Protein AF-A0A7G3GAL5-F1 (afdb_monomer)

Structure (mmCIF, N/CA/C/O backbone):
data_AF-A0A7G3GAL5-F1
#
_entry.id   AF-A0A7G3GAL5-F1
#
loop_
_atom_site.group_PDB
_atom_site.id
_atom_site.type_symbol
_atom_site.label_atom_id
_atom_site.label_alt_id
_atom_site.label_comp_id
_atom_site.label_asym_id
_atom_site.label_entity_id
_atom_site.label_seq_id
_atom_site.pdbx_PDB_ins_code
_atom_site.Cartn_x
_atom_site.Cartn_y
_atom_site.Cartn_z
_atom_site.occupancy
_atom_site.B_iso_or_equiv
_atom_site.auth_seq_id
_atom_site.auth_comp_id
_atom_site.auth_asym_id
_atom_site.auth_atom_id
_atom_site.pdbx_PDB_model_num
ATOM 1 N N . MET A 1 1 ? 8.303 -1.640 -9.130 1.00 71.75 1 MET A N 1
ATOM 2 C CA . MET A 1 1 ? 7.030 -2.361 -9.338 1.00 71.75 1 MET A CA 1
ATOM 3 C C . MET A 1 1 ? 6.262 -2.410 -8.019 1.00 71.75 1 MET A C 1
ATOM 5 O O . MET A 1 1 ? 6.911 -2.501 -6.984 1.00 71.75 1 MET A O 1
ATOM 9 N N . MET A 1 2 ? 4.930 -2.305 -8.037 1.00 80.62 2 MET A N 1
ATOM 10 C CA . MET A 1 2 ? 4.069 -2.455 -6.848 1.00 80.62 2 MET A CA 1
ATOM 11 C C . MET A 1 2 ? 3.255 -3.751 -6.988 1.00 80.62 2 MET A C 1
ATOM 13 O O . MET A 1 2 ? 2.779 -4.009 -8.094 1.00 80.62 2 MET A O 1
ATOM 17 N N . PRO A 1 3 ? 3.073 -4.561 -5.930 1.00 88.00 3 PRO A N 1
ATOM 18 C CA . PRO A 1 3 ? 2.442 -5.883 -6.026 1.00 88.00 3 PRO A 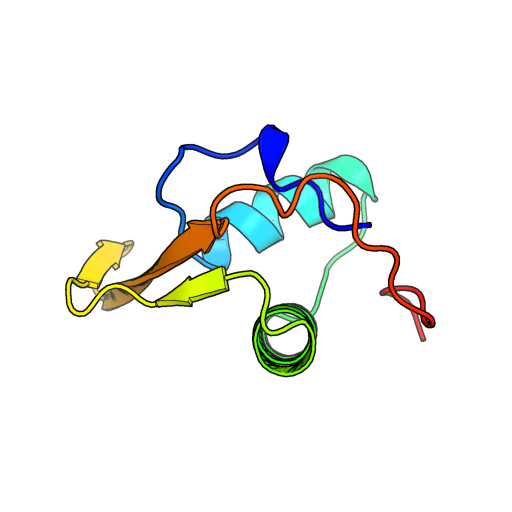CA 1
ATOM 19 C C . PRO A 1 3 ? 0.905 -5.794 -6.072 1.00 88.00 3 PRO A C 1
ATOM 21 O O . PRO A 1 3 ? 0.207 -6.401 -5.264 1.00 88.00 3 PRO A O 1
ATOM 24 N N . ILE A 1 4 ? 0.363 -4.995 -6.996 1.00 87.12 4 ILE A N 1
ATOM 25 C CA . ILE A 1 4 ? -1.073 -4.686 -7.044 1.00 87.12 4 ILE A CA 1
ATOM 26 C C . ILE A 1 4 ? -1.911 -5.921 -7.390 1.00 87.12 4 ILE A C 1
ATOM 28 O O . ILE A 1 4 ? -2.980 -6.108 -6.827 1.00 87.12 4 ILE A O 1
ATOM 32 N N . PHE A 1 5 ? -1.400 -6.810 -8.243 1.00 88.12 5 PHE A N 1
ATOM 33 C CA . PHE A 1 5 ? -2.094 -8.042 -8.635 1.00 88.12 5 PHE A CA 1
ATOM 34 C C . PHE A 1 5 ? -2.207 -9.086 -7.513 1.00 88.12 5 PHE A C 1
ATOM 36 O O . PHE A 1 5 ? -2.893 -10.089 -7.670 1.00 88.12 5 PHE A O 1
ATOM 43 N N . CYS A 1 6 ? -1.560 -8.855 -6.370 1.00 91.56 6 CYS A N 1
ATOM 44 C CA . CYS A 1 6 ? -1.721 -9.668 -5.166 1.00 91.56 6 CYS A CA 1
ATOM 45 C C . CYS A 1 6 ? -2.844 -9.146 -4.247 1.00 91.56 6 CYS A C 1
ATOM 47 O O . CYS A 1 6 ? -3.016 -9.651 -3.138 1.00 91.56 6 CYS A O 1
ATOM 49 N N . LEU A 1 7 ? -3.570 -8.104 -4.666 1.00 93.31 7 LEU A N 1
ATOM 50 C CA . LEU A 1 7 ? -4.636 -7.456 -3.906 1.00 93.31 7 LEU A CA 1
ATOM 51 C C . LE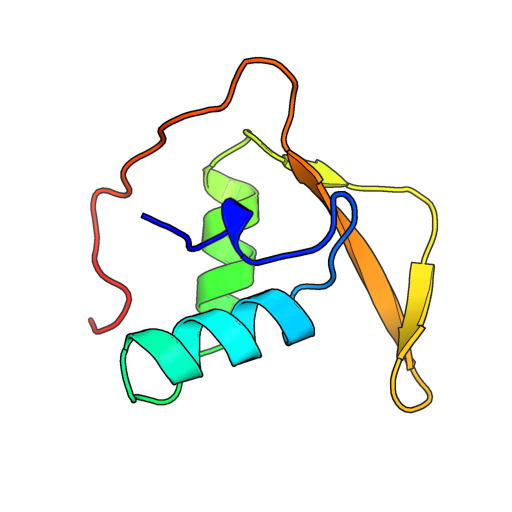U A 1 7 ? -6.002 -7.674 -4.576 1.00 93.31 7 LEU A C 1
ATOM 53 O O . LEU A 1 7 ? -6.063 -7.969 -5.770 1.00 93.31 7 LEU A O 1
ATOM 57 N N . PRO A 1 8 ? -7.111 -7.489 -3.836 1.00 93.00 8 PRO A N 1
ATOM 58 C CA . PRO A 1 8 ? -8.434 -7.380 -4.444 1.00 93.00 8 PRO A CA 1
ATOM 59 C C . PRO A 1 8 ? -8.507 -6.199 -5.423 1.00 93.00 8 PRO A C 1
ATOM 61 O O . PRO A 1 8 ? -7.757 -5.233 -5.290 1.00 93.00 8 PRO A O 1
ATOM 64 N N . GLU A 1 9 ? -9.476 -6.235 -6.344 1.00 92.69 9 GLU A N 1
ATOM 65 C CA . GLU A 1 9 ? -9.703 -5.182 -7.353 1.00 92.69 9 GLU A CA 1
ATOM 66 C C . GLU A 1 9 ? -9.787 -3.772 -6.740 1.00 92.69 9 GLU A C 1
ATOM 68 O O . GLU A 1 9 ? -9.252 -2.804 -7.286 1.00 92.69 9 GLU A O 1
ATOM 73 N N . ARG A 1 10 ? -10.418 -3.670 -5.563 1.00 94.50 10 ARG A N 1
ATOM 74 C CA . ARG A 1 10 ? -10.417 -2.475 -4.717 1.00 94.50 10 ARG A CA 1
ATOM 75 C C . ARG A 1 10 ? -9.641 -2.762 -3.443 1.00 94.50 10 ARG A C 1
ATOM 77 O O . ARG A 1 10 ? -9.997 -3.662 -2.683 1.00 94.50 10 ARG A O 1
ATOM 84 N N . PHE A 1 11 ? -8.621 -1.964 -3.174 1.00 95.00 11 PHE A N 1
ATOM 85 C CA . PHE A 1 11 ? -7.739 -2.170 -2.031 1.00 95.00 11 PHE A CA 1
ATOM 86 C C . PHE A 1 11 ? -7.463 -0.870 -1.284 1.00 95.00 11 PHE A C 1
ATOM 88 O O . PHE A 1 11 ? -7.621 0.237 -1.796 1.00 95.00 11 PHE A O 1
ATOM 95 N N . THR A 1 12 ? -7.011 -1.012 -0.045 1.00 95.81 12 THR A N 1
ATOM 96 C CA . THR A 1 12 ? -6.535 0.092 0.787 1.00 95.81 12 THR A CA 1
ATOM 97 C C . THR A 1 12 ? -5.012 0.157 0.767 1.00 95.81 12 THR A C 1
ATOM 99 O O . THR A 1 12 ? -4.316 -0.846 0.592 1.00 95.81 12 THR A O 1
ATOM 102 N N . ILE A 1 13 ? -4.460 1.332 1.068 1.00 95.25 13 ILE A N 1
ATOM 103 C CA . ILE A 1 13 ? -3.008 1.492 1.232 1.00 95.25 13 ILE A CA 1
ATOM 104 C C . ILE A 1 13 ? -2.426 0.585 2.336 1.00 95.25 13 ILE A C 1
ATOM 106 O O . ILE A 1 13 ? -1.255 0.222 2.288 1.00 95.25 13 ILE A O 1
ATOM 110 N N . ALA A 1 14 ? -3.230 0.213 3.340 1.00 95.12 14 ALA A N 1
ATOM 111 C CA . ALA A 1 14 ? -2.795 -0.684 4.407 1.00 95.12 14 ALA A CA 1
ATOM 112 C C . ALA A 1 14 ? -2.562 -2.103 3.876 1.00 95.12 14 ALA A C 1
ATOM 114 O O . ALA A 1 14 ? -1.515 -2.678 4.147 1.00 95.12 14 ALA A O 1
ATOM 115 N N . GLN A 1 15 ? -3.486 -2.622 3.064 1.00 95.81 15 GLN A N 1
ATOM 116 C CA . GLN A 1 15 ? -3.328 -3.932 2.425 1.00 95.81 15 GLN A CA 1
ATOM 117 C C . GLN A 1 15 ? -2.125 -3.940 1.478 1.00 95.81 15 GLN A C 1
ATOM 119 O O . GLN A 1 15 ? -1.305 -4.854 1.532 1.00 95.81 15 GLN A O 1
ATOM 124 N N . LEU A 1 16 ? -1.961 -2.878 0.681 1.00 95.50 16 LEU A N 1
ATOM 125 C CA . LEU A 1 16 ? -0.800 -2.722 -0.193 1.00 95.50 16 LEU A CA 1
ATOM 126 C C . LEU A 1 16 ? 0.517 -2.720 0.586 1.00 95.50 16 LEU A C 1
ATOM 128 O O . LEU A 1 16 ? 1.473 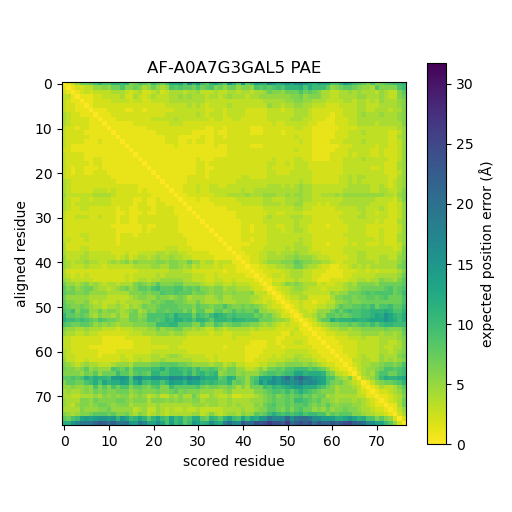-3.377 0.177 1.00 95.50 16 LEU A O 1
ATOM 132 N N . LYS A 1 17 ? 0.563 -2.017 1.723 1.00 95.44 17 LYS A N 1
ATOM 133 C CA . LYS A 1 17 ? 1.715 -2.039 2.627 1.00 95.44 17 LYS A CA 1
ATOM 134 C C . LYS A 1 17 ? 1.992 -3.457 3.119 1.00 95.44 17 LYS A C 1
ATOM 136 O O . LYS A 1 17 ? 3.114 -3.914 2.955 1.00 95.44 17 LYS A O 1
ATOM 141 N N . SER A 1 18 ? 0.990 -4.153 3.653 1.00 95.56 18 SER A N 1
ATOM 142 C CA . SER A 1 18 ? 1.155 -5.508 4.192 1.00 95.56 18 SER A CA 1
ATOM 143 C C . SER A 1 18 ? 1.700 -6.492 3.156 1.00 95.56 18 SER A C 1
ATOM 145 O O . SER A 1 18 ? 2.658 -7.201 3.445 1.00 95.56 18 SER A O 1
ATOM 147 N N . VAL A 1 19 ? 1.150 -6.496 1.939 1.00 96.06 19 VAL A N 1
ATOM 148 C CA . VAL A 1 19 ? 1.646 -7.351 0.848 1.00 96.06 19 VAL A CA 1
ATOM 149 C C . VAL A 1 19 ? 3.065 -6.957 0.439 1.00 96.06 19 VAL A C 1
ATOM 151 O O . VAL A 1 19 ? 3.916 -7.821 0.254 1.00 96.06 19 VAL A O 1
ATOM 154 N N . THR A 1 20 ? 3.344 -5.656 0.327 1.00 94.62 20 THR A N 1
ATOM 155 C CA . THR A 1 20 ? 4.686 -5.178 -0.034 1.00 94.62 20 THR A CA 1
ATOM 156 C C . THR A 1 20 ? 5.717 -5.622 1.000 1.00 94.62 20 THR A C 1
ATOM 158 O O . THR A 1 20 ? 6.743 -6.173 0.619 1.00 94.62 20 THR A O 1
ATOM 161 N N . GLU A 1 21 ? 5.439 -5.432 2.291 1.00 95.44 21 GLU A N 1
ATOM 162 C CA . GLU A 1 21 ? 6.328 -5.834 3.387 1.00 95.44 21 GLU A CA 1
ATOM 163 C C . GLU A 1 21 ? 6.521 -7.351 3.455 1.00 95.44 21 GLU A C 1
ATOM 165 O O . GLU A 1 21 ? 7.630 -7.795 3.730 1.00 95.44 21 GLU A O 1
ATOM 170 N N . ALA A 1 22 ? 5.480 -8.135 3.156 1.00 95.62 22 ALA A N 1
ATOM 171 C CA . ALA A 1 22 ? 5.582 -9.590 3.074 1.00 95.62 22 ALA A CA 1
ATOM 172 C C . ALA A 1 22 ? 6.492 -10.051 1.922 1.00 95.62 22 ALA A C 1
ATOM 174 O O . ALA A 1 22 ? 7.205 -11.034 2.071 1.00 95.62 22 ALA A O 1
ATOM 175 N N . ILE A 1 23 ? 6.494 -9.337 0.790 1.00 93.69 23 ILE A N 1
ATOM 176 C CA . ILE A 1 23 ? 7.323 -9.677 -0.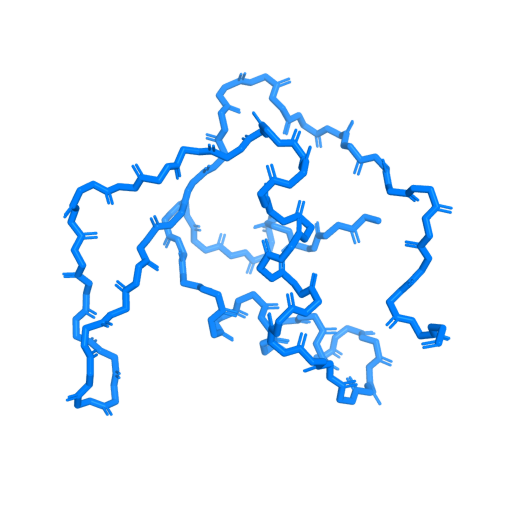379 1.00 93.69 23 ILE A CA 1
ATOM 177 C C . ILE A 1 23 ? 8.777 -9.230 -0.199 1.00 93.69 23 ILE A C 1
ATOM 179 O O . ILE A 1 23 ? 9.688 -9.946 -0.604 1.00 93.69 23 ILE A O 1
ATOM 183 N N . ILE A 1 24 ? 9.012 -8.035 0.355 1.00 92.12 24 ILE A N 1
ATOM 184 C CA . ILE A 1 24 ? 10.372 -7.479 0.485 1.00 92.12 24 ILE A CA 1
ATOM 185 C C . ILE A 1 24 ? 11.035 -7.788 1.833 1.00 92.12 24 ILE A C 1
ATOM 187 O O . ILE A 1 24 ? 12.175 -7.373 2.048 1.00 92.12 24 ILE A O 1
ATOM 191 N N . GLU A 1 25 ? 10.299 -8.430 2.745 1.00 94.62 25 GLU A N 1
ATOM 192 C CA . GLU A 1 25 ? 10.708 -8.799 4.110 1.00 94.62 25 GLU A CA 1
ATOM 193 C C . GLU A 1 25 ? 11.261 -7.624 4.936 1.00 94.62 25 GLU A C 1
ATOM 195 O O . GLU A 1 25 ? 12.137 -7.774 5.790 1.00 94.62 25 GLU A O 1
ATOM 200 N N . LYS A 1 26 ? 10.767 -6.411 4.670 1.00 92.56 26 LYS A N 1
ATOM 201 C CA . LYS A 1 26 ? 11.223 -5.171 5.311 1.00 92.56 26 LYS A CA 1
ATOM 202 C C . LYS A 1 26 ? 10.057 -4.219 5.548 1.00 92.56 26 LYS A C 1
ATOM 204 O O . LYS A 1 26 ? 9.178 -4.138 4.691 1.00 92.56 26 LYS A O 1
ATOM 209 N N . PRO A 1 27 ? 10.072 -3.443 6.647 1.00 94.00 27 PRO A N 1
ATOM 210 C CA . PRO A 1 27 ? 9.084 -2.398 6.872 1.00 94.00 27 PRO A CA 1
ATOM 211 C C . PRO A 1 27 ? 9.095 -1.341 5.763 1.00 94.00 27 PRO A C 1
ATOM 213 O O . PRO A 1 27 ? 10.156 -0.927 5.292 1.00 94.00 27 PRO A O 1
ATOM 216 N N . VAL A 1 28 ? 7.914 -0.843 5.398 1.00 93.62 28 VAL A N 1
ATOM 217 C CA . VAL A 1 28 ? 7.746 0.218 4.398 1.00 93.62 28 VAL A CA 1
ATOM 218 C C . VAL A 1 28 ? 6.970 1.391 4.979 1.00 93.62 28 VAL A C 1
ATOM 220 O O . VAL A 1 28 ? 5.951 1.246 5.656 1.00 93.62 28 VAL A O 1
ATOM 223 N N . GLN A 1 29 ? 7.413 2.606 4.664 1.00 94.25 29 GLN A N 1
ATOM 224 C CA . GLN A 1 29 ? 6.690 3.807 5.059 1.00 94.25 29 GLN A CA 1
ATOM 225 C C . GLN A 1 29 ? 5.392 3.958 4.258 1.00 94.25 29 GLN A C 1
ATOM 227 O O . GLN A 1 29 ? 5.407 4.091 3.033 1.00 94.25 29 GLN A O 1
ATOM 232 N N . ARG A 1 30 ? 4.257 4.055 4.963 1.00 94.31 30 ARG A N 1
ATOM 233 C CA . ARG A 1 30 ? 2.936 4.305 4.358 1.00 94.31 30 ARG A CA 1
ATOM 234 C C . ARG A 1 30 ? 2.942 5.529 3.434 1.00 94.31 30 ARG A C 1
ATOM 236 O O . ARG A 1 30 ? 2.385 5.464 2.345 1.00 94.31 30 ARG A O 1
ATOM 243 N N . LYS A 1 31 ? 3.606 6.617 3.847 1.00 94.19 31 LYS A N 1
ATOM 244 C CA . LYS A 1 31 ? 3.708 7.863 3.068 1.00 94.19 31 LYS A CA 1
ATOM 245 C C . LYS A 1 31 ? 4.422 7.657 1.726 1.00 94.19 31 LYS A C 1
ATOM 247 O O . LYS A 1 31 ? 3.991 8.219 0.729 1.00 94.19 31 LYS A O 1
ATOM 252 N N . SER A 1 32 ? 5.457 6.813 1.687 1.00 93.06 32 SER A N 1
ATOM 253 C CA . SER A 1 32 ? 6.176 6.475 0.449 1.00 93.06 32 SER A CA 1
ATOM 254 C C . SER A 1 32 ? 5.270 5.742 -0.544 1.00 93.06 32 SER A C 1
ATOM 256 O O . SER A 1 32 ? 5.234 6.084 -1.724 1.00 93.06 32 SER A O 1
ATOM 258 N N . LEU A 1 33 ? 4.463 4.788 -0.064 1.00 93.56 33 LEU A N 1
ATOM 259 C CA . LEU A 1 33 ? 3.494 4.082 -0.908 1.00 93.56 33 LEU A CA 1
ATOM 260 C C . LEU A 1 33 ? 2.385 5.013 -1.414 1.00 93.56 33 LEU A C 1
ATOM 262 O O . LEU A 1 33 ? 2.041 4.947 -2.590 1.00 93.56 33 LEU A O 1
ATOM 266 N N . MET A 1 34 ? 1.860 5.900 -0.560 1.00 93.38 34 MET A N 1
ATOM 267 C CA . MET A 1 34 ? 0.850 6.887 -0.971 1.00 93.38 34 MET A CA 1
ATOM 268 C C . MET A 1 34 ? 1.389 7.807 -2.065 1.00 93.38 34 MET A C 1
ATOM 270 O O . MET A 1 34 ? 0.765 7.939 -3.111 1.00 93.38 34 MET A O 1
ATOM 274 N N . HIS A 1 35 ? 2.592 8.349 -1.870 1.00 91.75 35 HIS A N 1
ATOM 275 C CA . HIS A 1 35 ? 3.219 9.225 -2.853 1.00 91.75 35 HIS A CA 1
ATOM 276 C C . HIS A 1 35 ? 3.447 8.523 -4.201 1.00 91.75 35 HIS A C 1
ATOM 278 O O . HIS A 1 35 ? 3.247 9.113 -5.257 1.00 91.75 35 HIS A O 1
ATOM 284 N N . ARG A 1 36 ? 3.808 7.233 -4.184 1.00 91.69 36 ARG A N 1
ATOM 285 C CA . ARG A 1 36 ? 3.942 6.428 -5.409 1.00 91.69 36 ARG A CA 1
ATOM 286 C C . ARG A 1 36 ? 2.616 6.247 -6.137 1.00 91.69 36 ARG A C 1
ATOM 288 O O . ARG A 1 36 ? 2.601 6.355 -7.357 1.00 91.69 36 ARG A O 1
ATOM 295 N N . ILE A 1 37 ? 1.525 5.997 -5.415 1.00 91.69 37 ILE A N 1
ATOM 296 C CA . ILE A 1 37 ? 0.181 5.947 -6.010 1.00 91.69 37 ILE A CA 1
ATOM 297 C C . ILE A 1 37 ? -0.147 7.294 -6.661 1.00 91.69 37 ILE A C 1
ATOM 299 O O . ILE A 1 37 ? -0.518 7.322 -7.832 1.00 91.69 37 ILE A O 1
ATOM 303 N N . GLU A 1 38 ? 0.049 8.397 -5.940 1.00 90.62 38 GLU A N 1
ATOM 304 C CA . GLU A 1 38 ? -0.258 9.753 -6.415 1.00 90.62 38 GLU A CA 1
ATOM 305 C C . GLU A 1 38 ? 0.529 10.114 -7.682 1.00 90.62 38 GLU A C 1
ATOM 307 O O . GLU A 1 38 ? -0.064 10.494 -8.689 1.00 90.62 38 GLU A O 1
ATOM 312 N N . VAL A 1 39 ? 1.852 9.928 -7.671 1.00 91.00 39 VAL A N 1
ATOM 313 C CA . VAL A 1 39 ? 2.721 10.274 -8.810 1.00 91.00 39 VAL A CA 1
ATOM 314 C C . VAL A 1 39 ? 2.489 9.354 -10.006 1.00 91.00 39 VAL A C 1
ATOM 316 O O . VAL A 1 39 ? 2.607 9.792 -11.147 1.00 91.00 39 VAL A O 1
ATOM 319 N N . SER A 1 40 ? 2.126 8.089 -9.776 1.00 88.56 40 SER A N 1
ATOM 320 C CA . SER A 1 40 ? 1.921 7.135 -10.869 1.00 88.56 40 SER A CA 1
ATOM 321 C C . SER A 1 40 ? 0.766 7.514 -11.797 1.00 88.56 40 SER A C 1
ATOM 323 O O . SER A 1 40 ? 0.789 7.161 -12.969 1.00 88.56 40 SER A O 1
ATOM 325 N N . SER A 1 41 ? -0.251 8.225 -11.296 1.00 87.62 41 SER A N 1
ATOM 326 C CA . SER A 1 41 ? -1.459 8.592 -12.052 1.00 87.62 41 SER A CA 1
ATOM 327 C C . SER A 1 41 ? -2.221 7.415 -12.700 1.00 87.62 41 SER A C 1
ATOM 329 O O . SER A 1 41 ? -3.154 7.648 -13.473 1.00 87.62 41 SER A O 1
ATOM 331 N N . ILE A 1 42 ? -1.894 6.160 -12.362 1.00 90.69 42 ILE A N 1
ATOM 332 C CA . ILE A 1 42 ? -2.519 4.942 -12.914 1.00 90.69 42 ILE A CA 1
ATOM 333 C C . ILE A 1 42 ? -3.636 4.363 -12.039 1.00 90.69 42 ILE A C 1
ATOM 335 O O . ILE A 1 42 ? -4.235 3.355 -12.399 1.00 90.69 42 ILE A O 1
ATOM 339 N N . PHE A 1 43 ? -3.919 4.973 -10.889 1.00 92.56 43 PHE A N 1
ATOM 340 C CA . PHE A 1 43 ? -4.959 4.507 -9.974 1.00 92.56 43 PHE A CA 1
ATOM 341 C C . PHE A 1 43 ? -6.192 5.404 -10.029 1.00 92.56 43 PHE A C 1
ATOM 343 O O . PHE A 1 43 ? -6.085 6.623 -10.182 1.00 92.56 43 PHE A O 1
ATOM 350 N N . ASN A 1 44 ? -7.359 4.792 -9.861 1.00 94.06 44 ASN A N 1
ATOM 351 C CA . ASN A 1 44 ? -8.600 5.477 -9.540 1.00 94.06 44 ASN A CA 1
ATOM 352 C C . ASN A 1 44 ? -8.770 5.511 -8.021 1.00 94.06 44 ASN A C 1
ATOM 354 O O . ASN A 1 44 ? -8.562 4.504 -7.337 1.00 94.06 44 ASN A O 1
ATOM 358 N N . ILE A 1 45 ? -9.165 6.671 -7.505 1.00 93.88 45 ILE A N 1
ATOM 359 C CA . ILE A 1 45 ? -9.517 6.871 -6.101 1.00 93.88 45 ILE A CA 1
ATOM 360 C C . ILE A 1 45 ? -11.041 6.792 -6.023 1.00 93.88 45 ILE A C 1
ATOM 362 O O . ILE A 1 45 ? -11.721 7.532 -6.726 1.00 93.88 45 ILE A O 1
ATOM 366 N N . SER A 1 46 ? -11.572 5.875 -5.215 1.00 92.25 46 SER A N 1
ATOM 367 C CA . SER A 1 46 ? -13.022 5.780 -5.006 1.00 92.25 46 SER A CA 1
ATOM 368 C C . SER A 1 46 ? -13.519 6.919 -4.112 1.00 92.25 46 SER A C 1
ATOM 370 O O . SER A 1 46 ? -12.843 7.276 -3.151 1.00 92.25 46 SER A O 1
ATOM 372 N N . ASP A 1 47 ? -14.724 7.433 -4.338 1.00 89.06 47 ASP A N 1
ATOM 373 C CA . ASP A 1 47 ? -15.375 8.322 -3.361 1.00 89.06 47 ASP A CA 1
ATOM 374 C C . ASP A 1 47 ? -15.832 7.554 -2.103 1.00 89.06 47 ASP A C 1
ATOM 376 O O . ASP A 1 47 ? -16.035 8.130 -1.031 1.00 89.06 47 ASP A O 1
ATOM 380 N N . GLU A 1 48 ? -15.939 6.226 -2.208 1.00 89.69 48 GLU A N 1
ATOM 381 C CA . GLU A 1 48 ? -16.283 5.335 -1.105 1.00 89.69 48 GLU A CA 1
ATOM 382 C C . GLU A 1 48 ? -15.080 5.082 -0.187 1.00 89.69 48 GLU A C 1
ATOM 384 O O . GLU A 1 48 ? -13.954 4.816 -0.626 1.00 89.69 48 GLU A O 1
ATOM 389 N N . LYS A 1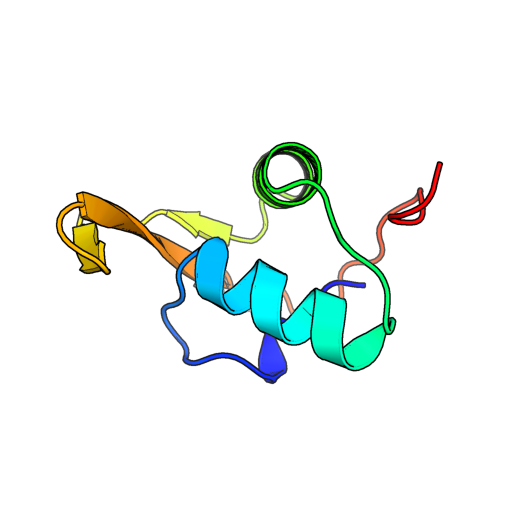 49 ? -15.342 5.077 1.123 1.00 90.56 49 LYS A N 1
ATOM 390 C CA . LYS A 1 49 ? -14.375 4.677 2.150 1.00 90.56 49 LYS A CA 1
ATOM 391 C C . LYS A 1 49 ? -14.887 3.457 2.898 1.00 90.56 49 LYS A C 1
ATOM 393 O O . LYS A 1 49 ? -16.071 3.371 3.209 1.00 90.56 49 LYS A O 1
ATOM 398 N N . ILE A 1 50 ? -13.982 2.547 3.242 1.00 92.62 50 ILE A N 1
ATOM 399 C CA . ILE A 1 50 ? -14.314 1.325 3.982 1.00 92.62 50 ILE A CA 1
ATOM 400 C C . ILE A 1 50 ? -13.878 1.428 5.443 1.00 92.62 50 ILE A C 1
ATOM 402 O O . ILE A 1 50 ? -12.824 1.990 5.743 1.00 92.62 50 ILE A O 1
ATOM 406 N N . SER A 1 51 ? -14.667 0.875 6.365 1.00 91.12 51 SER A N 1
ATOM 407 C CA . SER A 1 51 ? -14.237 0.733 7.759 1.00 91.12 51 SER A CA 1
ATOM 408 C C . SER A 1 51 ? -13.091 -0.275 7.854 1.00 91.12 51 SER A C 1
ATOM 410 O O . SER A 1 51 ? -13.219 -1.424 7.440 1.00 91.12 51 SER A O 1
ATOM 412 N N . SER A 1 52 ? -11.958 0.160 8.394 1.00 86.31 52 SER A N 1
ATOM 413 C CA . SER A 1 52 ? -10.748 -0.639 8.564 1.00 86.31 52 SER A CA 1
ATOM 414 C C . SER A 1 52 ? -10.122 -0.310 9.915 1.00 86.31 52 SER A C 1
ATOM 416 O O . SER A 1 52 ? -9.529 0.756 10.090 1.00 86.31 52 SER A O 1
ATOM 418 N N . GLY A 1 53 ? -10.239 -1.223 10.883 1.00 78.44 53 GLY A N 1
ATOM 419 C CA . GLY A 1 53 ? -9.643 -1.049 12.214 1.00 78.44 53 GLY A CA 1
ATOM 420 C C . GLY A 1 53 ? -10.140 0.207 12.943 1.00 78.44 53 GLY A C 1
ATOM 421 O O . GLY A 1 53 ? -9.345 0.941 13.521 1.00 78.44 53 GLY A O 1
ATOM 422 N N . GLY A 1 54 ? -11.440 0.502 12.846 1.00 86.31 54 GLY A N 1
ATOM 423 C CA . GLY A 1 54 ? -12.073 1.651 13.508 1.00 86.31 54 GLY A CA 1
ATOM 424 C C . GLY A 1 54 ? -11.889 3.000 12.802 1.00 86.31 54 GLY A C 1
ATOM 425 O O . GLY A 1 54 ? -12.363 4.016 13.304 1.00 86.31 54 GLY A O 1
ATOM 426 N N . ARG A 1 55 ? -11.225 3.041 11.639 1.00 88.44 55 ARG A N 1
ATOM 427 C CA . ARG A 1 55 ? -11.096 4.249 10.809 1.00 88.44 55 ARG A CA 1
ATOM 428 C C . ARG A 1 55 ? -11.596 3.996 9.395 1.00 88.44 55 ARG A C 1
ATOM 430 O O . ARG A 1 55 ? -11.508 2.883 8.889 1.00 88.44 55 ARG A O 1
ATOM 437 N N . LEU A 1 56 ? -12.068 5.053 8.742 1.00 93.38 56 LEU A N 1
ATOM 438 C CA . LEU A 1 56 ? -12.388 5.013 7.320 1.00 93.38 56 LEU A CA 1
ATOM 439 C C . LEU A 1 56 ? -11.097 5.021 6.491 1.00 93.38 56 LEU A C 1
ATOM 441 O O . LEU A 1 56 ? -10.248 5.902 6.651 1.00 93.38 56 LEU A O 1
ATOM 445 N N . ALA A 1 57 ? -10.952 4.039 5.608 1.00 94.88 57 ALA A N 1
ATOM 446 C CA . ALA A 1 57 ? -9.824 3.880 4.705 1.00 94.88 57 ALA A CA 1
ATOM 447 C C . ALA A 1 57 ? -10.231 4.187 3.262 1.00 94.88 57 ALA A C 1
ATOM 449 O O . ALA A 1 57 ? -11.283 3.762 2.791 1.00 94.88 57 ALA A O 1
ATOM 450 N N . GLN A 1 58 ? -9.352 4.910 2.570 1.00 96.19 58 GLN A N 1
ATOM 451 C CA . GLN A 1 58 ? -9.474 5.196 1.147 1.00 96.19 58 GLN A CA 1
ATOM 452 C C . GLN A 1 58 ? -9.327 3.911 0.325 1.00 96.19 58 GLN A C 1
ATOM 454 O O . GLN A 1 58 ? -8.400 3.131 0.576 1.00 96.19 58 GLN A O 1
ATOM 459 N N . LEU A 1 59 ? -10.215 3.726 -0.654 1.00 96.25 59 LEU A N 1
ATOM 460 C CA . LEU A 1 59 ? -10.130 2.652 -1.640 1.00 96.25 59 LEU A CA 1
ATOM 461 C C . LEU A 1 59 ? -9.483 3.149 -2.936 1.00 96.25 59 LEU A C 1
ATOM 463 O O . LEU A 1 59 ? -9.773 4.254 -3.409 1.00 96.25 59 LEU A O 1
ATOM 467 N N . TYR A 1 60 ? -8.626 2.299 -3.492 1.00 94.88 60 TYR A N 1
ATOM 468 C CA . TYR A 1 60 ? -7.912 2.480 -4.750 1.00 94.88 60 TYR A CA 1
ATOM 469 C C . TYR A 1 60 ? -8.191 1.292 -5.674 1.00 94.88 60 TYR A C 1
ATOM 471 O O . TYR A 1 60 ? -8.409 0.177 -5.198 1.00 94.88 60 TYR A O 1
ATOM 479 N N . SER A 1 61 ? -8.156 1.526 -6.982 1.00 93.75 61 SER A N 1
ATOM 480 C CA . SER A 1 61 ? -8.206 0.488 -8.025 1.00 93.75 61 SER A CA 1
ATOM 481 C C . SER A 1 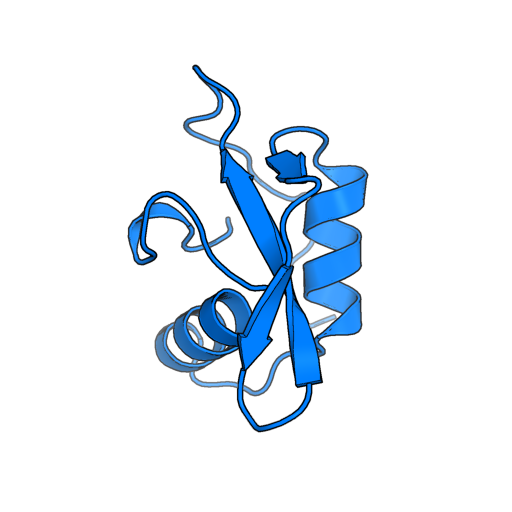61 ? -7.306 0.881 -9.197 1.00 93.75 61 SER A C 1
ATOM 483 O O . SER A 1 61 ? -6.969 2.058 -9.346 1.00 93.75 61 SER A O 1
ATOM 485 N N . LEU A 1 62 ? -6.877 -0.083 -10.010 1.00 92.25 62 LEU A N 1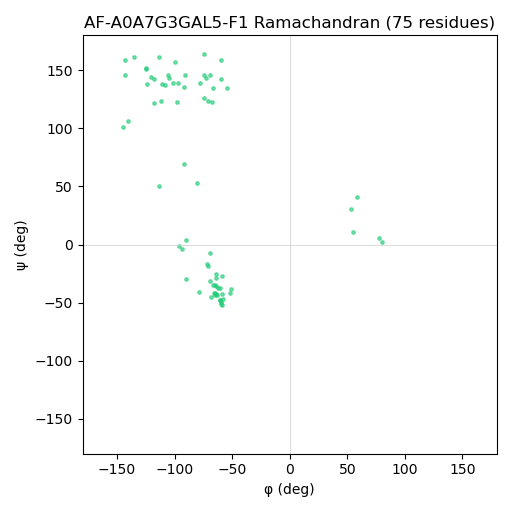
ATOM 486 C CA . LEU A 1 62 ? -6.113 0.200 -11.230 1.00 92.25 62 LEU A CA 1
ATOM 487 C C . LEU A 1 62 ? -7.017 0.806 -12.309 1.00 92.25 62 LEU A C 1
ATOM 489 O O . LEU A 1 62 ? -8.176 0.418 -12.459 1.00 92.25 62 LEU A O 1
ATOM 493 N N . LYS A 1 63 ? -6.477 1.748 -13.085 1.00 91.56 63 LYS A N 1
ATOM 494 C CA . LYS A 1 63 ? -7.107 2.186 -14.332 1.00 91.56 63 LYS A CA 1
ATOM 495 C C . LYS A 1 63 ? -7.035 1.061 -15.373 1.00 91.56 63 LYS A C 1
ATOM 497 O O . LYS A 1 63 ? -6.030 0.349 -15.418 1.00 91.56 63 LYS A O 1
ATOM 502 N N . PRO A 1 64 ? -8.050 0.919 -16.243 1.00 86.06 64 PRO A N 1
ATOM 503 C CA . PRO A 1 64 ? -7.991 -0.026 -17.354 1.00 86.06 64 PRO A CA 1
ATOM 504 C C . PRO A 1 64 ? -6.744 0.195 -18.224 1.00 86.06 64 PRO A C 1
ATOM 506 O O . PRO A 1 64 ? -6.420 1.336 -18.555 1.00 86.06 64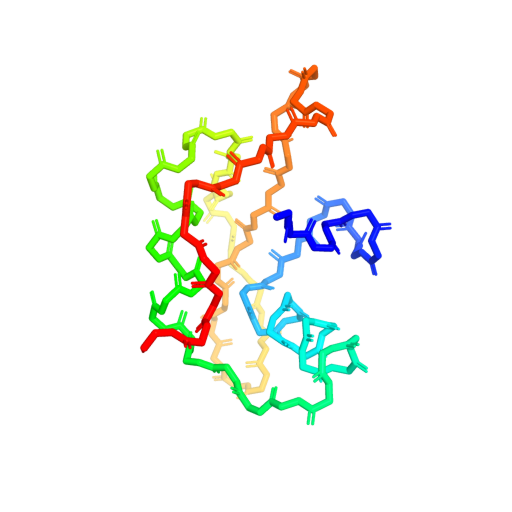 PRO A O 1
ATOM 509 N N . GLY A 1 65 ? -6.051 -0.887 -18.590 1.00 82.25 65 GLY A N 1
ATOM 510 C CA . GLY A 1 65 ? -4.855 -0.850 -19.444 1.00 82.25 65 GLY A CA 1
ATOM 511 C C . GLY A 1 65 ? -3.561 -0.406 -18.748 1.00 82.25 65 GLY A C 1
ATOM 512 O O . GLY A 1 65 ? -2.537 -0.250 -19.411 1.00 82.25 65 GLY A O 1
ATOM 513 N N . ALA A 1 66 ? -3.576 -0.201 -17.428 1.00 79.81 66 ALA A N 1
ATOM 514 C CA . ALA A 1 66 ? -2.380 0.096 -16.644 1.00 79.81 66 ALA A CA 1
ATOM 515 C C . ALA A 1 66 ? -1.746 -1.189 -16.080 1.00 79.81 66 ALA A C 1
ATOM 517 O O . ALA A 1 66 ? -1.777 -1.429 -14.874 1.00 79.81 66 ALA A O 1
ATOM 518 N N . ASP A 1 67 ? -1.167 -2.018 -16.951 1.00 69.81 67 ASP A N 1
ATOM 519 C CA . ASP A 1 67 ? -0.726 -3.364 -16.549 1.00 69.81 67 ASP A CA 1
ATOM 520 C C . ASP A 1 67 ? 0.720 -3.414 -16.027 1.00 69.81 67 ASP A C 1
ATOM 522 O O . ASP A 1 67 ? 1.047 -4.231 -15.167 1.00 69.81 67 ASP A O 1
ATOM 526 N N . LEU A 1 68 ? 1.600 -2.524 -16.498 1.00 69.31 68 LEU A N 1
ATOM 527 C CA . LEU A 1 68 ? 3.023 -2.536 -16.143 1.00 69.31 68 LEU A CA 1
ATOM 528 C C . LEU A 1 68 ? 3.587 -1.118 -16.041 1.00 69.31 68 LEU A C 1
ATOM 530 O O . LEU A 1 68 ? 3.935 -0.489 -17.037 1.00 69.31 68 LEU A O 1
ATOM 534 N N . MET A 1 69 ? 3.729 -0.637 -14.804 1.00 74.12 69 MET A N 1
ATOM 535 C CA . MET A 1 69 ? 4.462 0.591 -14.501 1.00 74.12 69 MET A CA 1
ATOM 536 C C . MET A 1 69 ? 5.660 0.293 -13.599 1.00 74.12 69 MET A C 1
ATOM 538 O O . MET A 1 69 ? 5.533 -0.218 -12.479 1.00 74.12 69 MET A O 1
ATOM 542 N N . ASN A 1 70 ? 6.844 0.655 -14.088 1.00 81.25 70 ASN A N 1
ATOM 543 C CA . ASN A 1 70 ? 8.061 0.664 -13.29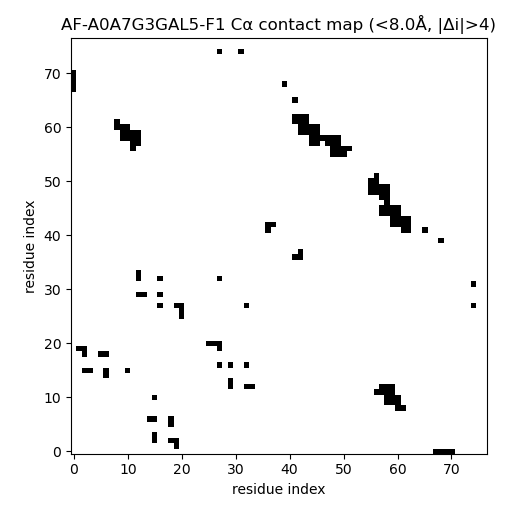3 1.00 81.25 70 ASN A CA 1
ATOM 544 C C . ASN A 1 70 ? 8.254 2.037 -12.649 1.00 81.25 70 ASN A C 1
ATOM 546 O O . ASN A 1 70 ? 7.897 3.064 -13.214 1.00 81.25 70 ASN A O 1
ATOM 550 N N . PHE A 1 71 ? 8.812 2.040 -11.440 1.00 83.56 71 PHE A N 1
ATOM 551 C CA . PHE A 1 71 ? 9.176 3.265 -10.738 1.00 83.56 71 PHE A CA 1
ATOM 552 C C . PHE A 1 71 ? 10.681 3.461 -10.875 1.00 83.56 71 PHE A C 1
ATOM 554 O O . PHE A 1 71 ? 11.424 2.497 -10.709 1.00 83.56 71 PHE A O 1
ATOM 561 N N . GLU A 1 72 ? 11.122 4.698 -11.095 1.00 85.81 72 GLU A N 1
ATOM 562 C CA . GLU A 1 72 ? 12.546 5.030 -11.253 1.00 85.81 72 GLU A CA 1
ATOM 563 C C . GLU A 1 72 ? 13.379 4.760 -9.991 1.00 85.81 72 GLU A C 1
ATOM 565 O O . GLU A 1 72 ? 14.582 4.533 -10.069 1.00 85.81 72 GLU A O 1
ATOM 570 N N . ARG A 1 73 ? 12.746 4.785 -8.809 1.00 85.31 73 ARG A N 1
ATOM 571 C CA . ARG A 1 73 ? 13.411 4.572 -7.515 1.00 85.31 73 ARG A CA 1
ATOM 572 C C . ARG A 1 73 ? 12.831 3.390 -6.753 1.00 85.31 73 ARG A C 1
ATOM 574 O O . ARG A 1 73 ? 11.610 3.202 -6.712 1.00 85.31 73 ARG A O 1
ATOM 581 N N . ASN A 1 74 ? 13.698 2.673 -6.041 1.00 87.25 74 ASN A N 1
ATOM 582 C CA . ASN A 1 74 ? 13.329 1.597 -5.118 1.00 87.25 74 ASN A CA 1
ATOM 583 C C . ASN A 1 74 ? 12.729 2.132 -3.808 1.00 87.25 74 ASN A C 1
ATOM 585 O O . ASN A 1 74 ? 12.820 3.318 -3.503 1.00 87.25 74 ASN A O 1
ATOM 589 N N . LEU A 1 75 ? 12.065 1.258 -3.046 1.00 82.31 75 LEU A N 1
ATOM 590 C CA . LEU A 1 75 ? 11.387 1.614 -1.790 1.00 82.31 75 LEU A CA 1
ATOM 591 C C . LEU A 1 75 ? 12.347 1.922 -0.626 1.00 82.31 75 LEU A C 1
ATOM 593 O O . LEU A 1 75 ? 11.912 2.515 0.355 1.00 82.31 75 LEU A O 1
ATOM 597 N N . SER A 1 76 ? 13.617 1.530 -0.737 1.00 67.38 76 SER A N 1
ATOM 598 C CA . SER A 1 76 ? 14.622 1.545 0.332 1.00 67.38 76 SER A CA 1
ATOM 599 C C . SER A 1 76 ? 15.760 2.544 0.077 1.00 67.38 76 SER A C 1
ATOM 601 O O . SER A 1 76 ? 16.928 2.156 0.099 1.00 67.38 76 SER A O 1
ATOM 603 N N . SER A 1 77 ? 15.425 3.795 -0.238 1.00 55.62 77 SER A N 1
ATOM 604 C CA . SER A 1 77 ? 16.395 4.900 -0.205 1.00 55.62 77 SER A CA 1
ATOM 605 C C . SER A 1 77 ? 16.392 5.569 1.159 1.00 55.62 77 SER A C 1
ATOM 607 O O . SER A 1 77 ? 15.280 5.741 1.708 1.00 55.62 77 SER A O 1
#

Sequence (77 aa):
MMPIFCLPERFTIAQLKSVTEAIIEKPVQRKSLMHRIEVSSIFNISDEKISSGGRLAQLYSLKPGADLMNFERNLSS

InterPro domains:
  IPR036388 Winged helix-like DNA-binding domain superfamily [G3DSA:1.10.10.10] (1-77)
  IPR036390 Winged helix DNA-binding domain superfamily [SSF46785] (4-72)
  IPR054105 NrtR, DNA-binding winged helix domain [PF21906] (5-62)

Radius of gyration: 12.22 Å; Cα contacts (8 Å, |Δi|>4): 80; chains: 1; bounding box: 33×20×33 Å

Foldseek 3Di:
DFPQVVDPQKDFLVVSQVVVCVVVVDHFDSVLSVVCVVVVVQKDWDPDFDDDPNDTTTIIGGHPPCDDDDDPDDRPD

Mean predicted aligned error: 4.07 Å

Solvent-accessible surface area (backbone atoms only — not comparable to full-atom values): 4995 Å² total; per-residue (Å²): 105,74,76,59,88,82,49,62,76,66,36,38,70,66,57,54,47,53,54,47,25,68,73,69,75,43,91,74,61,67,67,60,55,51,51,50,51,63,72,62,68,46,57,43,75,51,96,58,63,44,86,53,95,92,39,78,36,62,32,35,29,72,38,90,92,64,85,81,68,79,59,99,65,75,95,85,120

Secondary structure (DSSP, 8-state):
---GGGS-SSEEHHHHHHHHHHHHTS---HHHHHHHHHHH--EEEEEEEEEETTEEEEEEEEPTT------SS-S--

Organism: NCBI:txid537

Nearest PDB structures (foldseek):
  3gz6-assembly1_B  TM=9.110E-01  e=1.420E-03  Shewanella oneidensis
  5bs6-assembly2_D  TM=8.520E-01  e=1.086E-03  Bacteroides thetaiotaomicron VPI-5482
  7q94-assembly1_A  TM=8.792E-01  e=1.062E-02  Agrobacterium fabrum str. C58
  7q92-assembly1_A  TM=8.610E-01  e=9.934E-03  Agrobacterium fabrum str. C58
  7q94-assembly1_B  TM=8.570E-01  e=1.299E-02  Agrobacterium fabrum str. C58

pLDDT: mean 89.37, std 7.69, range [55.62, 96.25]